Protein AF-A0A382YCE5-F1 (afdb_monomer)

Radius of gyration: 11.94 Å; Cα contacts (8 Å, |Δi|>4): 43; chains: 1; bounding box: 24×22×33 Å

Structure (mmCIF, N/CA/C/O backbone):
data_AF-A0A382YCE5-F1
#
_entry.id   AF-A0A382YCE5-F1
#
loop_
_atom_site.group_PDB
_atom_site.id
_atom_site.type_symbol
_atom_site.label_atom_id
_atom_site.label_alt_id
_atom_site.label_comp_id
_atom_site.label_asym_id
_atom_site.label_entity_id
_atom_site.label_seq_id
_atom_site.pdbx_PDB_ins_code
_atom_site.Cartn_x
_atom_site.Cartn_y
_atom_site.Cartn_z
_atom_site.occupancy
_atom_site.B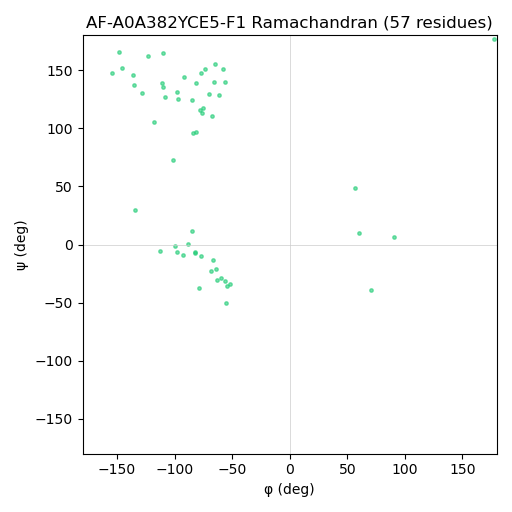_iso_or_equiv
_atom_site.auth_seq_id
_atom_site.auth_comp_id
_atom_site.auth_asym_id
_atom_site.auth_atom_id
_atom_site.pdbx_PDB_model_num
ATOM 1 N N . GLU A 1 1 ? 1.730 11.012 7.339 1.00 50.09 1 GLU A N 1
ATOM 2 C CA . GLU A 1 1 ? 1.465 11.826 6.141 1.00 50.09 1 GLU A CA 1
ATOM 3 C C . GLU A 1 1 ? 1.469 10.916 4.915 1.00 50.09 1 GLU A C 1
ATOM 5 O O . GLU A 1 1 ? 2.503 10.345 4.604 1.00 50.09 1 GLU A O 1
ATOM 10 N N . MET A 1 2 ? 0.308 10.679 4.298 1.00 62.47 2 MET A N 1
ATOM 11 C CA . MET A 1 2 ? 0.181 9.972 3.012 1.00 62.47 2 MET A CA 1
ATOM 12 C C . MET A 1 2 ? -0.021 11.045 1.941 1.00 62.47 2 MET A C 1
ATOM 14 O O . MET A 1 2 ? -1.150 11.277 1.519 1.00 62.47 2 MET A O 1
ATOM 18 N N . MET A 1 3 ? 1.027 11.804 1.605 1.00 57.31 3 MET A N 1
ATOM 19 C CA . MET A 1 3 ? 0.877 12.984 0.748 1.00 57.31 3 MET A CA 1
ATOM 20 C C . MET A 1 3 ? 1.470 12.847 -0.656 1.00 57.31 3 MET A C 1
ATOM 22 O O . MET A 1 3 ? 2.603 12.424 -0.866 1.00 57.31 3 MET A O 1
ATOM 26 N N . HIS A 1 4 ? 0.635 13.330 -1.579 1.00 62.97 4 HIS A N 1
ATOM 27 C CA . HIS A 1 4 ? 0.844 13.820 -2.942 1.00 62.97 4 HIS A CA 1
ATOM 28 C C . HIS A 1 4 ? 1.213 12.838 -4.048 1.00 62.97 4 HIS A C 1
ATOM 30 O O . HIS A 1 4 ? 0.693 12.997 -5.150 1.00 62.97 4 HIS A O 1
ATOM 36 N N . PHE A 1 5 ? 2.052 11.834 -3.811 1.00 65.38 5 PHE A N 1
ATOM 37 C CA . PHE A 1 5 ? 2.481 10.960 -4.902 1.00 65.38 5 PHE A CA 1
ATOM 38 C C . PHE A 1 5 ? 2.686 9.515 -4.471 1.00 65.38 5 PHE A C 1
ATOM 40 O O . PHE A 1 5 ? 3.022 9.198 -3.334 1.00 65.38 5 PHE A O 1
ATOM 47 N N . ALA A 1 6 ? 2.484 8.634 -5.441 1.00 77.12 6 ALA A N 1
ATOM 48 C CA . ALA A 1 6 ? 2.693 7.209 -5.330 1.00 77.12 6 ALA A CA 1
ATOM 49 C C . ALA A 1 6 ? 3.428 6.743 -6.574 1.00 77.12 6 ALA A C 1
ATOM 51 O O . ALA A 1 6 ? 3.095 7.153 -7.684 1.00 77.12 6 ALA A O 1
ATOM 52 N N . PHE A 1 7 ? 4.413 5.884 -6.387 1.00 83.75 7 PHE A N 1
ATOM 53 C CA . PHE A 1 7 ? 5.097 5.194 -7.465 1.00 83.75 7 PHE A CA 1
ATOM 54 C C . PHE A 1 7 ? 5.659 3.901 -6.898 1.00 83.75 7 PHE A C 1
ATOM 56 O O . PHE A 1 7 ? 5.987 3.823 -5.711 1.00 83.75 7 PHE A O 1
ATOM 63 N N . ASP A 1 8 ? 5.720 2.868 -7.727 1.00 85.31 8 ASP A N 1
ATOM 64 C CA . ASP A 1 8 ? 6.211 1.585 -7.261 1.00 85.31 8 ASP A CA 1
ATOM 65 C C . ASP A 1 8 ? 7.741 1.596 -7.128 1.00 85.31 8 ASP A C 1
ATOM 67 O O . ASP A 1 8 ? 8.470 1.686 -8.114 1.00 85.31 8 ASP A O 1
ATOM 71 N N . ARG A 1 9 ? 8.225 1.504 -5.886 1.00 84.75 9 ARG A N 1
ATOM 72 C CA . ARG A 1 9 ? 9.643 1.279 -5.555 1.00 84.75 9 ARG A CA 1
ATOM 73 C C . ARG A 1 9 ? 9.905 -0.077 -4.910 1.00 84.75 9 ARG A C 1
ATOM 75 O O . ARG A 1 9 ? 11.055 -0.402 -4.626 1.00 84.75 9 ARG A O 1
ATOM 82 N N . HIS A 1 10 ? 8.849 -0.826 -4.621 1.00 88.88 10 HIS A N 1
ATOM 83 C CA . HIS A 1 10 ? 8.888 -1.974 -3.723 1.00 88.88 10 HIS A CA 1
ATOM 84 C C . HIS A 1 10 ? 8.141 -3.178 -4.311 1.00 88.88 10 HIS A C 1
ATOM 86 O O . HIS A 1 10 ? 7.624 -4.012 -3.573 1.00 88.88 10 HIS A O 1
ATOM 92 N N . ASN A 1 11 ? 8.118 -3.287 -5.643 1.00 89.06 11 ASN A N 1
ATOM 93 C CA . ASN A 1 11 ? 7.503 -4.393 -6.370 1.00 89.06 11 ASN A CA 1
ATOM 94 C C . ASN A 1 11 ? 6.014 -4.574 -6.017 1.00 89.06 11 ASN A C 1
ATOM 96 O O . ASN A 1 11 ? 5.547 -5.662 -5.685 1.00 89.06 11 ASN A O 1
ATOM 100 N N . GLY A 1 12 ? 5.276 -3.469 -6.049 1.00 91.06 12 GLY A N 1
ATOM 101 C CA . GLY A 1 12 ? 3.828 -3.438 -5.928 1.00 91.06 12 GLY A CA 1
ATOM 102 C C . GLY A 1 12 ? 3.276 -3.297 -4.513 1.00 91.06 12 GLY A C 1
ATOM 103 O O . GLY A 1 12 ? 2.058 -3.356 -4.365 1.00 91.06 12 GLY A O 1
ATOM 104 N N . GLY A 1 13 ? 4.097 -3.076 -3.480 1.00 92.31 13 GLY A N 1
ATOM 105 C CA . GLY A 1 13 ? 3.616 -2.873 -2.105 1.00 92.31 13 GLY A CA 1
ATOM 106 C C . GLY A 1 13 ? 4.723 -2.692 -1.067 1.00 92.31 13 GLY A C 1
ATOM 107 O O . GLY A 1 13 ? 5.896 -2.790 -1.389 1.00 92.31 13 GLY A O 1
ATOM 108 N N . ILE A 1 14 ? 4.368 -2.445 0.195 1.00 93.25 14 ILE A N 1
ATOM 109 C CA . ILE A 1 14 ? 5.326 -2.282 1.308 1.00 93.25 14 ILE A CA 1
ATOM 110 C C . ILE A 1 14 ? 5.051 -3.274 2.441 1.00 93.25 14 ILE A C 1
ATOM 112 O O . ILE A 1 14 ? 3.946 -3.797 2.558 1.00 93.25 14 ILE A O 1
ATOM 116 N N . GLN A 1 15 ? 6.027 -3.498 3.322 1.00 95.00 15 GLN A N 1
ATOM 117 C CA . GLN A 1 15 ? 5.783 -4.170 4.602 1.00 95.00 15 GLN A CA 1
ATOM 118 C C . GLN A 1 15 ? 5.304 -3.141 5.633 1.00 95.00 15 GLN A C 1
ATOM 120 O O . GLN A 1 15 ? 5.985 -2.145 5.869 1.00 95.00 15 GLN A O 1
ATOM 125 N N . GLY A 1 16 ? 4.144 -3.379 6.244 1.00 93.19 16 GLY A N 1
ATOM 126 C CA . GLY A 1 16 ? 3.592 -2.546 7.312 1.00 93.19 16 GLY A CA 1
ATOM 127 C C . GLY A 1 16 ? 3.596 -3.274 8.653 1.00 93.19 16 GLY A C 1
ATOM 128 O O . GLY A 1 16 ? 3.260 -4.459 8.708 1.00 93.19 16 GLY A O 1
ATOM 129 N N . VAL A 1 17 ? 3.951 -2.557 9.722 1.00 95.44 17 VAL A N 1
ATOM 130 C CA . VAL A 1 17 ? 3.778 -3.002 11.113 1.00 95.44 17 VAL A CA 1
ATOM 131 C C . VAL A 1 17 ? 2.500 -2.375 11.662 1.00 95.44 17 VAL A C 1
ATOM 133 O O . VAL A 1 17 ? 2.284 -1.174 11.500 1.00 95.44 17 VAL A O 1
ATOM 136 N N . PHE A 1 18 ? 1.651 -3.184 12.288 1.00 94.06 18 PHE A N 1
ATOM 137 C CA . PHE A 1 18 ? 0.347 -2.766 12.801 1.00 94.06 18 PHE A CA 1
ATOM 138 C C . PHE A 1 18 ? 0.324 -2.740 14.336 1.00 94.06 18 PHE A C 1
ATOM 140 O O . PHE A 1 18 ? 1.194 -3.301 15.001 1.00 94.06 18 PHE A O 1
ATOM 147 N N . MET A 1 19 ? -0.690 -2.086 14.912 1.00 93.25 19 MET A N 1
ATOM 148 C CA . MET A 1 19 ? -0.839 -1.930 16.371 1.00 93.25 19 MET A CA 1
ATOM 149 C C . MET A 1 19 ? -1.113 -3.252 17.107 1.00 93.25 19 MET A C 1
ATOM 151 O O . MET A 1 19 ? -0.998 -3.306 18.325 1.00 93.25 19 MET A O 1
ATOM 155 N N . ASP A 1 20 ? -1.447 -4.318 16.376 1.00 96.06 20 ASP A N 1
ATOM 156 C CA . ASP A 1 20 ? -1.525 -5.695 16.883 1.00 96.06 20 ASP A CA 1
ATOM 157 C C . ASP A 1 20 ? -0.157 -6.414 16.862 1.00 96.06 20 ASP A C 1
ATOM 159 O O . ASP A 1 20 ? -0.097 -7.631 17.015 1.00 96.06 20 ASP A O 1
ATOM 163 N N . HIS A 1 21 ? 0.935 -5.675 16.627 1.00 95.19 21 HIS A N 1
ATOM 164 C CA . HIS A 1 21 ? 2.306 -6.163 16.432 1.00 95.19 21 HIS A CA 1
ATOM 165 C C . HIS A 1 21 ? 2.491 -7.113 15.235 1.00 95.19 21 HIS A C 1
ATOM 167 O O . HIS A 1 21 ? 3.565 -7.696 15.068 1.00 95.19 21 HIS A O 1
ATOM 173 N N . SER A 1 22 ? 1.491 -7.265 14.362 1.00 96.56 22 SER A N 1
ATOM 174 C CA . SER A 1 22 ? 1.645 -8.056 13.143 1.00 96.56 22 SER A CA 1
ATOM 175 C C . SER A 1 22 ? 2.427 -7.291 12.073 1.00 96.56 22 SER A C 1
ATOM 177 O O . SER A 1 22 ? 2.329 -6.066 11.947 1.00 96.56 22 SER A O 1
ATOM 179 N N . VAL A 1 23 ? 3.185 -8.035 11.264 1.00 96.50 23 VAL A N 1
ATOM 180 C CA . VAL A 1 23 ? 3.836 -7.532 10.048 1.00 96.50 23 VAL A CA 1
ATOM 181 C C . VAL A 1 23 ? 3.116 -8.122 8.848 1.00 96.50 23 VAL A C 1
ATOM 183 O O . VAL A 1 23 ? 2.952 -9.339 8.761 1.00 96.50 23 VAL A O 1
ATOM 186 N N . ARG A 1 24 ? 2.672 -7.278 7.915 1.00 94.69 24 ARG A N 1
ATOM 187 C CA . ARG A 1 24 ? 1.953 -7.737 6.718 1.00 94.69 24 ARG A CA 1
ATOM 188 C C . ARG A 1 24 ? 2.450 -7.016 5.476 1.00 94.69 24 ARG A C 1
ATOM 190 O O . ARG A 1 24 ? 2.761 -5.827 5.529 1.00 94.69 24 ARG A O 1
ATOM 197 N N . HIS A 1 25 ? 2.461 -7.729 4.353 1.00 93.81 25 HIS A N 1
ATOM 198 C CA . HIS A 1 25 ? 2.606 -7.095 3.051 1.00 93.81 25 HIS A CA 1
ATOM 199 C C . HIS A 1 25 ? 1.334 -6.311 2.714 1.00 93.81 25 HIS A C 1
ATOM 201 O O . HIS A 1 25 ? 0.217 -6.832 2.814 1.00 93.81 2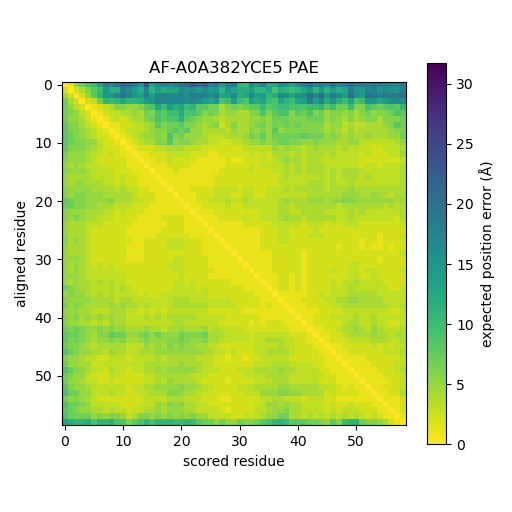5 HIS A O 1
ATOM 207 N N . VAL A 1 26 ? 1.504 -5.054 2.321 1.00 94.25 26 VAL A N 1
ATOM 208 C CA . VAL A 1 26 ? 0.437 -4.135 1.944 1.00 94.25 26 VAL A CA 1
ATOM 209 C C . VAL A 1 26 ? 0.635 -3.749 0.480 1.00 94.25 26 VAL A C 1
ATOM 211 O O . VAL A 1 26 ? 1.525 -2.950 0.182 1.00 94.25 26 VAL A O 1
ATOM 214 N N . PRO A 1 27 ? -0.192 -4.286 -0.434 1.00 93.94 27 PRO A N 1
ATOM 215 C CA . PRO A 1 27 ? -0.160 -3.898 -1.838 1.00 93.94 27 PRO A CA 1
ATOM 216 C C . PRO A 1 27 ? -0.393 -2.399 -2.021 1.00 93.94 27 PRO A C 1
ATOM 218 O O . PRO A 1 27 ? -1.120 -1.774 -1.245 1.00 93.94 27 PRO A O 1
ATOM 221 N N . ILE A 1 28 ? 0.164 -1.832 -3.087 1.00 92.38 28 ILE A N 1
ATOM 222 C CA . ILE A 1 28 ? 0.181 -0.393 -3.340 1.00 92.38 28 ILE A CA 1
ATOM 223 C C . ILE A 1 28 ? -1.236 0.189 -3.335 1.00 92.38 28 ILE A C 1
ATOM 225 O O . ILE A 1 28 ? -1.512 1.082 -2.545 1.00 92.38 28 ILE A O 1
ATOM 229 N N . LYS A 1 29 ? -2.190 -0.387 -4.079 1.00 92.56 29 LYS A N 1
ATOM 230 C CA . LYS A 1 29 ? -3.590 0.082 -4.084 1.00 92.56 29 LYS A CA 1
ATOM 231 C C . LYS A 1 29 ? -4.275 -0.054 -2.718 1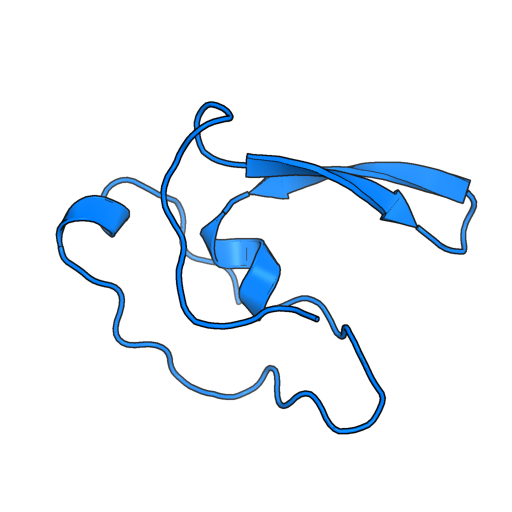.00 92.56 29 LYS A C 1
ATOM 233 O O . LYS A 1 29 ? -5.112 0.774 -2.363 1.00 92.56 29 LYS A O 1
ATOM 238 N N . ARG A 1 30 ? -3.887 -1.050 -1.911 1.00 93.00 30 ARG A N 1
ATOM 239 C CA . ARG A 1 30 ? -4.443 -1.269 -0.567 1.00 93.00 30 ARG A CA 1
ATOM 240 C C . ARG A 1 30 ? -4.046 -0.170 0.417 1.00 93.00 30 ARG A C 1
ATOM 242 O O . ARG A 1 30 ? -4.771 0.044 1.384 1.00 93.00 30 ARG A O 1
ATOM 249 N N . LEU A 1 31 ? -2.957 0.563 0.172 1.00 91.56 31 LEU A N 1
ATOM 250 C CA . LEU A 1 31 ? -2.550 1.679 1.031 1.00 91.56 31 LEU A CA 1
ATOM 251 C C . LEU A 1 31 ? -3.655 2.735 1.173 1.00 91.56 31 LEU A C 1
ATOM 253 O O . LEU A 1 31 ? -3.801 3.305 2.247 1.00 91.56 31 LEU A O 1
ATOM 257 N N . TRP A 1 32 ? -4.491 2.941 0.153 1.00 90.62 32 TRP A N 1
ATOM 258 C CA . TRP A 1 32 ? -5.628 3.872 0.213 1.00 90.62 32 TRP A CA 1
ATOM 259 C C . TRP A 1 32 ? -6.889 3.293 0.866 1.00 90.62 32 TRP A C 1
ATOM 261 O O . TRP A 1 32 ? -7.847 4.021 1.108 1.00 90.62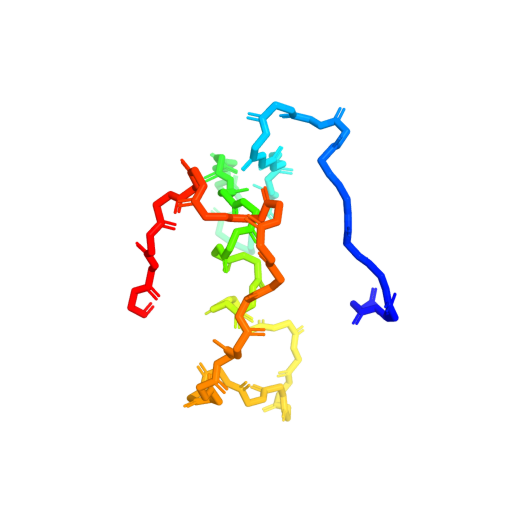 32 TRP A O 1
ATOM 271 N N . ARG A 1 33 ? -6.894 1.995 1.178 1.00 91.81 33 ARG A N 1
ATOM 272 C CA . ARG A 1 33 ? -7.963 1.327 1.936 1.00 91.81 33 ARG A CA 1
ATOM 273 C C . ARG A 1 33 ? -7.621 1.176 3.419 1.00 91.81 33 ARG A C 1
ATOM 275 O O . ARG A 1 33 ? -8.464 0.754 4.204 1.00 91.81 33 ARG A O 1
ATOM 282 N N . LEU A 1 34 ? -6.399 1.524 3.828 1.00 92.19 34 LEU A N 1
ATOM 283 C CA . LEU A 1 34 ? -6.009 1.552 5.235 1.00 92.19 34 LEU A CA 1
ATOM 284 C C . LEU A 1 34 ? -6.461 2.851 5.909 1.00 92.19 34 LEU A C 1
ATOM 286 O O . LEU A 1 34 ? -6.339 3.944 5.357 1.00 92.19 34 LEU A O 1
ATOM 290 N N . LYS A 1 35 ? -6.947 2.733 7.147 1.00 91.38 35 LYS A N 1
ATOM 291 C CA . LYS A 1 35 ? -7.318 3.882 7.975 1.00 91.38 35 LYS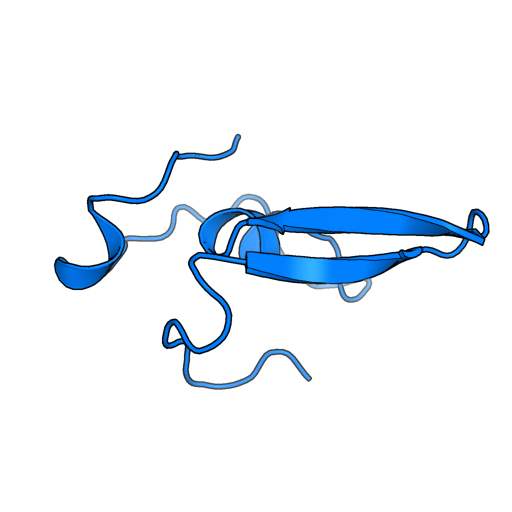 A CA 1
ATOM 292 C C . LYS A 1 35 ? -6.070 4.471 8.639 1.00 91.38 35 LYS A C 1
ATOM 294 O O . LYS A 1 35 ? -5.639 3.995 9.683 1.00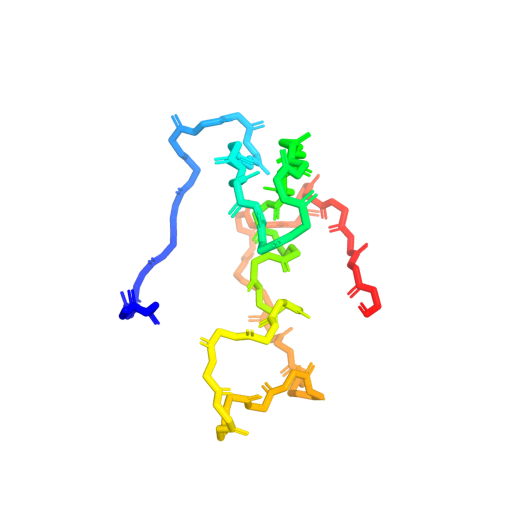 91.38 35 LYS A O 1
ATOM 299 N N . TRP A 1 36 ? -5.502 5.513 8.036 1.00 89.50 36 TRP A N 1
ATOM 300 C CA . TRP A 1 36 ? -4.279 6.161 8.536 1.00 89.50 36 TRP A CA 1
ATOM 301 C C . TRP A 1 36 ? -4.512 7.109 9.712 1.00 89.50 36 TRP A C 1
ATOM 303 O O . TRP A 1 36 ? -3.696 7.190 10.623 1.00 89.50 36 TRP A O 1
ATOM 313 N N . HIS A 1 37 ? -5.626 7.839 9.690 1.00 90.19 37 HIS A N 1
ATOM 314 C CA . HIS A 1 37 ? -6.046 8.734 10.767 1.00 90.19 37 HIS A CA 1
ATOM 315 C C . HIS A 1 37 ? -7.573 8.780 10.843 1.00 90.19 37 HIS A C 1
ATOM 317 O O . HIS A 1 37 ? -8.265 8.336 9.925 1.00 90.19 37 HIS A O 1
ATOM 323 N N . ARG A 1 38 ? -8.108 9.320 11.946 1.00 92.75 38 ARG A N 1
ATOM 324 C CA . ARG A 1 38 ? -9.548 9.318 12.279 1.00 92.75 38 ARG A CA 1
ATOM 325 C C . ARG A 1 38 ? -10.444 9.851 11.158 1.00 92.75 38 ARG A C 1
ATOM 327 O O . ARG A 1 38 ? -11.523 9.312 10.940 1.00 92.75 38 ARG A O 1
ATOM 334 N N . GLU A 1 39 ? -9.964 10.826 10.403 1.00 93.44 39 GLU A N 1
ATOM 335 C CA . GLU A 1 39 ? -10.717 11.510 9.344 1.00 93.44 39 GLU A CA 1
ATOM 336 C C . GLU A 1 39 ? -10.400 10.998 7.933 1.00 93.44 39 GLU A C 1
ATOM 338 O O . GLU A 1 39 ? -11.016 11.439 6.974 1.00 93.44 39 GLU A O 1
ATOM 343 N N . PHE A 1 40 ? -9.481 10.037 7.780 1.00 90.06 40 PHE A N 1
ATOM 344 C CA . PHE A 1 40 ? -9.120 9.509 6.463 1.00 90.06 40 PHE A CA 1
ATOM 345 C C . PHE A 1 40 ? -10.293 8.728 5.855 1.00 90.06 40 PHE A C 1
ATOM 347 O O . PHE A 1 40 ? -10.641 7.663 6.374 1.00 90.06 40 PHE A O 1
ATOM 354 N N . ASP A 1 41 ? -10.924 9.242 4.802 1.00 91.31 41 ASP A N 1
ATOM 355 C CA . ASP A 1 41 ? -12.041 8.561 4.146 1.00 91.31 41 ASP A CA 1
ATOM 356 C C . ASP A 1 41 ? -11.536 7.432 3.235 1.00 91.31 41 ASP A C 1
ATOM 358 O O . ASP A 1 41 ? -10.845 7.658 2.244 1.00 91.31 41 ASP A O 1
ATOM 362 N N . THR A 1 42 ? -11.894 6.198 3.586 1.00 91.88 42 THR A N 1
ATOM 363 C CA . THR A 1 42 ? -11.525 4.985 2.832 1.00 91.88 42 THR A CA 1
ATOM 364 C C . THR A 1 42 ? -12.591 4.583 1.811 1.00 91.88 42 THR A C 1
ATOM 366 O O . THR A 1 42 ? -12.328 3.718 0.977 1.00 91.88 42 THR A O 1
ATOM 369 N N . GLY A 1 43 ? -13.770 5.218 1.840 1.00 90.69 43 GLY A N 1
ATOM 370 C CA . GLY A 1 43 ? -14.881 4.970 0.920 1.00 90.69 43 GLY A CA 1
ATOM 371 C C . GLY A 1 43 ? -14.753 5.703 -0.416 1.00 90.69 43 GLY A C 1
ATOM 372 O O . GLY A 1 43 ? -15.539 5.460 -1.331 1.00 90.69 43 GLY A O 1
ATOM 373 N N . VAL A 1 44 ? -13.750 6.573 -0.565 1.00 88.56 44 VAL A N 1
ATOM 374 C CA . VAL A 1 44 ? -13.520 7.316 -1.806 1.00 88.56 44 VAL A CA 1
ATOM 375 C C . VAL A 1 44 ? -13.234 6.346 -2.955 1.00 88.56 44 VAL A C 1
ATOM 377 O O . VAL A 1 44 ? -12.364 5.468 -2.877 1.00 88.56 44 VAL A O 1
ATOM 380 N N . LYS A 1 45 ? -13.960 6.513 -4.064 1.00 88.56 45 LYS A N 1
ATOM 381 C CA . LYS A 1 45 ? -13.642 5.837 -5.322 1.00 88.56 45 LYS A CA 1
ATOM 382 C C . LYS A 1 45 ? -12.438 6.526 -5.956 1.00 88.56 45 LYS A C 1
ATOM 384 O O . LYS A 1 45 ? -12.507 7.698 -6.313 1.00 88.56 45 LYS A O 1
ATOM 389 N N . ILE A 1 46 ? -11.346 5.786 -6.106 1.00 88.56 46 ILE A N 1
ATOM 390 C CA . ILE A 1 46 ? -10.103 6.309 -6.668 1.00 88.56 46 ILE A CA 1
ATOM 391 C C . ILE A 1 46 ? -10.053 5.956 -8.149 1.00 88.56 46 ILE A C 1
ATOM 393 O O . ILE A 1 46 ? -10.167 4.791 -8.524 1.00 88.56 46 ILE A O 1
ATOM 397 N N . ASN A 1 47 ? -9.867 6.972 -8.989 1.00 90.69 47 ASN A N 1
ATOM 398 C CA . ASN A 1 47 ? -9.562 6.780 -10.401 1.00 90.69 47 ASN A CA 1
ATOM 399 C C . ASN A 1 47 ? -8.054 6.563 -10.535 1.00 90.69 47 ASN A C 1
ATOM 401 O O . ASN A 1 47 ? -7.280 7.521 -10.536 1.00 90.69 47 ASN A O 1
ATOM 405 N N . TRP A 1 48 ? -7.635 5.299 -10.588 1.00 90.31 48 TRP A N 1
ATOM 406 C CA . TRP A 1 48 ? -6.220 4.957 -10.681 1.00 90.31 48 TRP A CA 1
ATOM 407 C C . TRP A 1 48 ? -5.606 5.427 -12.008 1.00 90.31 48 TRP A C 1
ATOM 409 O O . TRP A 1 48 ? -6.233 5.281 -13.061 1.00 90.31 48 TRP A O 1
ATOM 419 N N . PRO A 1 49 ? -4.367 5.949 -11.993 1.00 90.81 49 PRO A N 1
ATOM 420 C CA . PRO A 1 49 ? -3.640 6.250 -13.220 1.00 90.81 49 PRO A CA 1
ATOM 421 C C . PRO A 1 49 ? -3.332 4.962 -13.998 1.00 90.81 49 PRO A C 1
ATOM 423 O O . PRO A 1 49 ? -3.212 3.881 -13.419 1.00 90.81 49 PRO A O 1
ATOM 426 N N . SER A 1 50 ? -3.147 5.077 -15.316 1.00 92.69 50 SER A N 1
ATOM 427 C CA . SER A 1 50 ? -2.963 3.927 -16.220 1.00 92.69 50 SER A CA 1
ATOM 428 C C . SER A 1 50 ? -1.825 2.990 -15.805 1.00 92.69 50 SER A C 1
ATOM 430 O O . SER A 1 50 ? -1.958 1.772 -15.920 1.00 92.69 50 SER A O 1
ATOM 4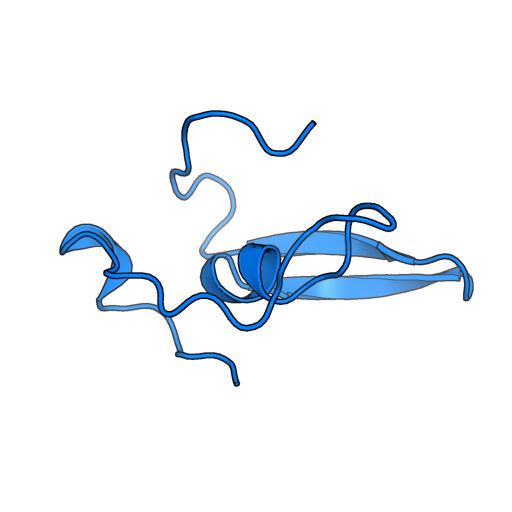32 N N . TRP A 1 51 ? -0.735 3.534 -15.259 1.00 90.44 51 TRP A N 1
ATOM 433 C CA . TRP A 1 51 ? 0.410 2.747 -14.797 1.00 90.44 51 TRP A CA 1
ATOM 434 C C . TRP A 1 51 ? 0.067 1.802 -13.632 1.00 90.44 51 TRP A C 1
ATOM 436 O O . TRP A 1 51 ? 0.758 0.810 -13.429 1.00 90.44 51 TRP A O 1
ATOM 446 N N . MET A 1 52 ? -1.015 2.063 -12.890 1.00 92.00 52 MET A N 1
ATOM 447 C CA . MET A 1 52 ? -1.486 1.200 -11.804 1.00 92.00 52 MET A CA 1
ATOM 448 C C . MET A 1 52 ? -2.454 0.096 -12.265 1.00 92.00 52 MET A C 1
ATOM 450 O O . MET A 1 52 ? -2.928 -0.682 -11.436 1.00 92.00 52 MET A O 1
ATOM 454 N N . SER A 1 53 ? -2.769 0.001 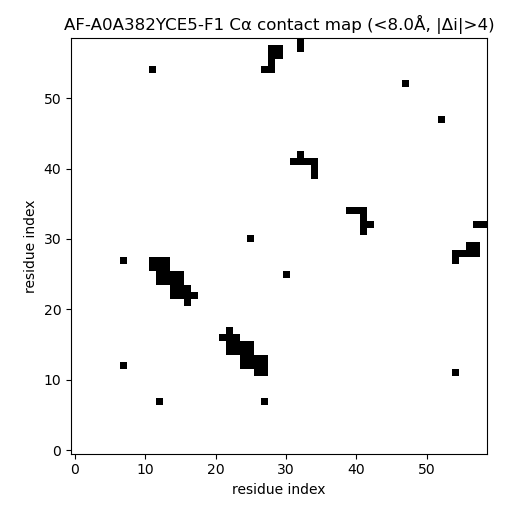-13.561 1.00 91.56 53 SER A N 1
ATOM 455 C CA . SER A 1 53 ? -3.731 -0.981 -14.097 1.00 91.56 53 SER A CA 1
ATOM 456 C C . SER A 1 53 ? -3.343 -2.442 -13.834 1.00 91.56 53 SER A C 1
ATOM 458 O O . SER A 1 53 ? -4.227 -3.274 -13.665 1.00 91.56 53 SER A O 1
ATOM 460 N N . GLY A 1 54 ? -2.046 -2.746 -13.723 1.00 92.31 54 GLY A N 1
ATOM 461 C CA . GLY A 1 54 ? -1.545 -4.098 -13.453 1.00 92.31 54 GLY A CA 1
ATOM 462 C C . GLY A 1 54 ? -1.668 -4.573 -11.999 1.00 92.31 54 GLY A C 1
ATOM 463 O O . GLY A 1 54 ? -1.434 -5.750 -11.736 1.00 92.31 54 GLY A O 1
ATOM 464 N N . TYR A 1 55 ? -2.023 -3.701 -11.047 1.00 92.81 55 TYR A N 1
ATOM 465 C CA . TYR A 1 55 ? -2.135 -4.085 -9.635 1.00 92.81 55 TYR A CA 1
ATOM 466 C C . TYR A 1 55 ? -3.557 -4.526 -9.260 1.00 92.81 55 TYR A C 1
ATOM 468 O O . TYR A 1 55 ? -4.517 -3.897 -9.722 1.00 92.81 55 TYR A O 1
ATOM 476 N N . PRO A 1 56 ? -3.710 -5.526 -8.368 1.00 90.94 56 PRO A N 1
ATOM 477 C CA . PRO A 1 56 ? -5.014 -5.971 -7.882 1.00 90.94 56 PRO A CA 1
ATOM 478 C C . PRO A 1 56 ? -5.837 -4.840 -7.259 1.00 90.94 56 PRO A C 1
ATOM 480 O O . PRO A 1 56 ? -5.310 -4.006 -6.523 1.00 90.94 56 PRO A O 1
ATOM 483 N N . GLU A 1 57 ? -7.142 -4.830 -7.526 1.00 90.56 57 GLU A N 1
ATOM 484 C CA . GLU A 1 57 ? -8.074 -3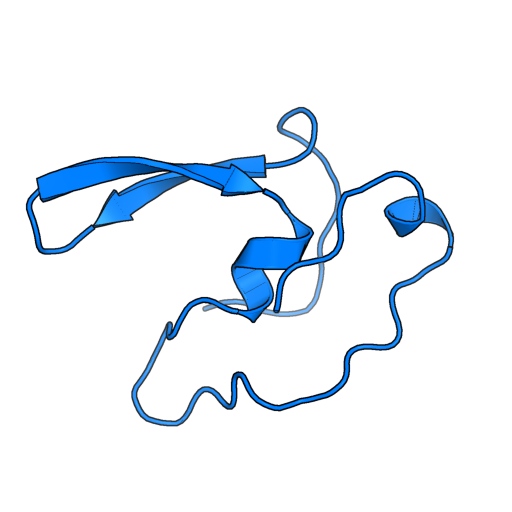.963 -6.805 1.00 90.56 57 GLU A CA 1
ATOM 485 C C . GLU A 1 57 ? -8.313 -4.482 -5.386 1.00 90.56 57 GLU A C 1
ATOM 487 O O . GLU A 1 57 ? -8.253 -5.685 -5.117 1.00 90.56 57 GLU A O 1
ATOM 492 N N . HIS A 1 58 ? -8.614 -3.558 -4.478 1.00 87.06 58 HIS A N 1
ATOM 493 C CA . HIS A 1 58 ? -8.944 -3.877 -3.097 1.00 87.06 58 HIS A CA 1
ATOM 494 C C . HIS A 1 58 ? -10.258 -3.193 -2.706 1.00 87.06 58 HIS A C 1
ATOM 496 O O . HIS A 1 58 ? -10.391 -1.987 -2.966 1.00 87.06 58 HIS A O 1
ATOM 502 N N . PRO A 1 59 ? -11.204 -3.950 -2.117 1.00 75.75 59 PRO A N 1
ATOM 503 C CA . PRO A 1 59 ? -12.438 -3.392 -1.582 1.00 75.75 59 PRO A CA 1
ATOM 504 C C . PRO A 1 59 ? -12.159 -2.411 -0.439 1.00 75.75 59 PRO A C 1
ATOM 506 O O . PRO A 1 59 ? -11.130 -2.574 0.264 1.00 75.75 59 PRO A O 1
#

Secondary structure (DSSP, 8-state):
---S----SSSSEEEEE-TTS-EEEEETGGGGGS--STT--S-PPP---GGGTTSPP--

Nearest PDB structures (foldseek):
  6hix-assembly1_Af  TM=3.605E-01  e=3.901E+00  Trypanosoma brucei brucei

Mean predicted aligned error: 3.98 Å

Organism: NCBI:txid408172

Sequence (59 aa):
EMMHFAFDRHNGGIQGVFMDHSVRHVPIKRLWRLKWHREFDTGVKINWPSWMSGYPEHP

Solvent-accessible surface area (backbone atoms only — not comparable to full-atom values): 4206 Å² total; per-residue (Å²): 136,95,70,97,75,86,77,84,86,54,89,54,32,48,82,44,80,45,98,85,76,46,76,43,83,40,44,54,66,43,61,62,54,51,80,83,50,98,81,54,72,53,83,67,85,76,86,75,58,78,89,55,67,87,56,74,87,67,129

Foldseek 3Di:
DPDDDDDDPDPQFDWDQDPVRDIDTAGRQNVLCDCPDPPRDSPDDDDDDPVCPPHDHDD

pLDDT: mean 88.38, std 9.65, range [50.09, 96.56]